Protein AF-A0A1A6FZ61-F1 (afdb_monomer)

pLDDT: mean 70.92, std 20.61, range [32.12, 94.12]

Radius of gyration: 31.18 Å; Cα contacts (8 Å, |Δi|>4): 51; chains: 1; bounding box: 46×44×95 Å

Foldseek 3Di:
DDDDDDDDDDDDDDPPPPPPPPPPPPDVPPPPDPDPDDDDPDPDLPDQFQWDQDPPPRDTDHDLQDVVCVVPVDDPPPCPCVLVSVQSNVVSCVVSVHDDDDDDPPDDSVVSND

Structure (mmCIF, N/CA/C/O backbone):
data_AF-A0A1A6FZ61-F1
#
_entry.id   AF-A0A1A6FZ61-F1
#
loop_
_atom_site.group_PDB
_atom_site.id
_atom_site.type_symbol
_atom_site.label_atom_id
_atom_site.label_alt_id
_atom_site.label_comp_id
_atom_site.label_asym_id
_atom_site.label_entity_id
_atom_site.label_seq_id
_atom_site.pdbx_PDB_ins_code
_atom_site.Cartn_x
_atom_site.Cartn_y
_atom_site.Cartn_z
_atom_site.occupancy
_atom_site.B_iso_or_equiv
_atom_site.auth_seq_id
_atom_site.auth_comp_id
_atom_site.auth_asym_id
_atom_site.auth_atom_id
_atom_site.pdbx_PDB_model_num
ATOM 1 N N . MET A 1 1 ? -26.106 8.334 -70.749 1.00 37.62 1 MET A N 1
ATOM 2 C CA . MET A 1 1 ? -25.851 8.060 -72.179 1.00 37.62 1 MET A CA 1
ATOM 3 C C . MET A 1 1 ? -24.826 6.938 -72.235 1.00 37.62 1 MET A C 1
ATOM 5 O O . MET A 1 1 ? -23.802 7.048 -71.577 1.00 37.62 1 MET A O 1
ATOM 9 N N . ALA A 1 2 ? -25.197 5.818 -72.852 1.00 34.09 2 ALA A N 1
ATOM 10 C CA . ALA A 1 2 ? -24.493 4.539 -72.822 1.00 34.09 2 ALA A CA 1
ATOM 11 C C . ALA A 1 2 ? -23.338 4.465 -73.834 1.00 34.09 2 ALA A C 1
ATOM 13 O O . ALA A 1 2 ? -23.433 5.081 -74.891 1.00 34.09 2 ALA A O 1
ATOM 14 N N . ALA A 1 3 ? -22.336 3.626 -73.553 1.00 36.09 3 ALA A N 1
ATOM 15 C CA . ALA A 1 3 ? -21.669 2.780 -74.547 1.00 36.09 3 ALA A CA 1
ATOM 16 C C . ALA A 1 3 ? -20.926 1.631 -73.840 1.00 36.09 3 ALA A C 1
ATOM 18 O O . ALA A 1 3 ? -20.256 1.835 -72.832 1.00 36.09 3 ALA A O 1
ATOM 19 N N . ALA A 1 4 ? -21.109 0.427 -74.373 1.00 37.81 4 ALA A N 1
ATOM 20 C CA . ALA A 1 4 ? -20.542 -0.841 -73.933 1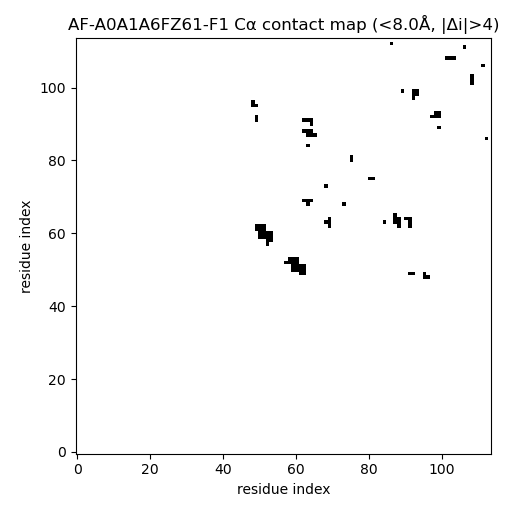.00 37.81 4 ALA A CA 1
ATOM 21 C C . ALA A 1 4 ? -19.398 -1.290 -74.869 1.00 37.81 4 ALA A C 1
ATOM 23 O O . ALA A 1 4 ? -19.142 -0.619 -75.865 1.00 37.81 4 ALA A O 1
ATOM 24 N N . ALA A 1 5 ? -18.859 -2.487 -74.576 1.00 38.41 5 ALA A N 1
ATOM 25 C CA . ALA A 1 5 ? -17.997 -3.380 -75.379 1.00 38.41 5 ALA A CA 1
ATOM 26 C C . ALA A 1 5 ? -16.474 -3.251 -75.172 1.00 38.41 5 ALA A C 1
ATOM 28 O O . ALA A 1 5 ? -15.975 -2.145 -75.047 1.00 38.41 5 ALA A O 1
ATOM 29 N N . THR A 1 6 ? -15.642 -4.305 -75.149 1.00 35.97 6 THR A N 1
ATOM 30 C CA . THR A 1 6 ? -15.740 -5.791 -75.176 1.00 35.97 6 THR A CA 1
ATOM 31 C C . THR A 1 6 ? -14.324 -6.354 -74.899 1.00 35.97 6 THR A C 1
ATOM 33 O O . THR A 1 6 ? -13.368 -5.615 -75.093 1.00 35.97 6 THR A O 1
ATOM 36 N N . CYS A 1 7 ? -14.223 -7.662 -74.575 1.00 32.69 7 CYS A N 1
ATOM 37 C CA . CYS A 1 7 ? -13.133 -8.643 -74.855 1.00 32.69 7 CYS A CA 1
ATOM 38 C C . CYS A 1 7 ? -11.663 -8.305 -74.488 1.00 32.69 7 CYS A C 1
ATOM 40 O O . CYS A 1 7 ? -11.196 -7.199 -74.675 1.00 32.69 7 CYS A O 1
ATOM 42 N N . GLY A 1 8 ? -10.786 -9.207 -74.046 1.00 32.12 8 GLY A N 1
ATOM 43 C CA . GLY A 1 8 ? -10.759 -10.665 -73.973 1.00 32.12 8 GLY A CA 1
ATOM 44 C C . GLY A 1 8 ? -9.279 -11.109 -73.964 1.00 32.12 8 GLY A C 1
ATOM 45 O O . GLY A 1 8 ? -8.476 -10.523 -74.675 1.00 32.12 8 GLY A O 1
ATOM 46 N N . ALA A 1 9 ? -8.957 -12.101 -73.124 1.00 38.62 9 ALA A N 1
ATOM 47 C CA . ALA A 1 9 ? -7.801 -13.018 -73.108 1.00 38.62 9 ALA A CA 1
ATOM 48 C C . ALA A 1 9 ? -6.384 -12.552 -73.538 1.00 38.62 9 ALA A C 1
ATOM 50 O O . ALA A 1 9 ? -6.116 -12.253 -74.695 1.00 38.62 9 ALA A O 1
ATOM 51 N N . GLY A 1 10 ? -5.419 -12.718 -72.624 1.00 35.72 10 GLY A N 1
ATOM 52 C CA . GLY A 1 10 ? -3.988 -12.721 -72.936 1.00 35.72 10 GLY A CA 1
ATOM 53 C C . GLY A 1 10 ? -3.143 -13.111 -71.728 1.00 35.72 10 GLY A C 1
ATOM 54 O O . GLY A 1 10 ? -2.732 -12.260 -70.949 1.00 35.72 10 GLY A O 1
ATOM 55 N N . VAL A 1 11 ? -2.916 -14.414 -71.560 1.00 41.84 11 VAL A N 1
ATOM 56 C CA . VAL A 1 11 ? -1.955 -14.993 -70.613 1.00 41.84 11 VAL A CA 1
ATOM 57 C C . VAL A 1 11 ? -0.573 -14.395 -70.867 1.00 41.84 11 VAL A C 1
ATOM 59 O O . VAL A 1 11 ? -0.001 -14.613 -71.929 1.00 41.84 11 VAL A O 1
ATOM 62 N N . LEU A 1 12 ? -0.006 -13.722 -69.868 1.00 38.94 12 LEU A N 1
ATOM 63 C CA . LEU A 1 12 ? 1.439 -13.587 -69.728 1.00 38.94 12 LEU A CA 1
ATOM 64 C C . LEU A 1 12 ? 1.815 -13.955 -68.297 1.00 38.94 12 LEU A C 1
ATOM 66 O O . LEU A 1 12 ? 1.691 -13.188 -67.347 1.00 38.94 12 LEU A O 1
ATOM 70 N N . SER A 1 13 ? 2.242 -15.209 -68.192 1.00 46.97 13 SER A N 1
ATOM 71 C CA . SER A 1 13 ? 3.062 -15.744 -67.120 1.00 46.97 13 SER A CA 1
ATOM 72 C C . SER A 1 13 ? 4.227 -14.794 -66.835 1.00 46.97 13 SER A C 1
ATOM 74 O O . SER A 1 13 ? 5.169 -14.708 -67.619 1.00 46.97 13 SER A O 1
ATOM 76 N N . SER A 1 14 ? 4.202 -14.157 -65.671 1.00 40.84 14 SER A N 1
ATOM 77 C CA . SER A 1 14 ? 5.425 -13.836 -64.947 1.00 40.84 14 SER A CA 1
ATOM 78 C C . SER A 1 14 ? 5.251 -14.380 -63.540 1.00 40.84 14 SER A C 1
ATOM 80 O O . SER A 1 14 ? 4.736 -13.723 -62.636 1.00 40.84 14 SER A O 1
ATOM 82 N N . GLY A 1 15 ? 5.570 -15.667 -63.403 1.00 36.62 15 GLY A N 1
ATOM 83 C CA . GLY A 1 15 ? 5.709 -16.313 -62.113 1.00 36.62 15 GLY A CA 1
ATOM 84 C C . GLY A 1 15 ? 6.875 -15.675 -61.373 1.00 36.62 15 GLY A C 1
ATOM 85 O O . GLY A 1 15 ? 8.013 -16.118 -61.503 1.00 36.62 15 GLY A O 1
ATOM 86 N N . SER A 1 16 ? 6.586 -14.648 -60.577 1.00 37.25 16 SER A N 1
ATOM 87 C CA . SER A 1 16 ? 7.433 -14.289 -59.448 1.00 37.25 16 SER A CA 1
ATOM 88 C C . SER A 1 16 ? 7.364 -15.448 -58.469 1.00 37.25 16 SER A C 1
ATOM 90 O O . SER A 1 16 ? 6.458 -15.544 -57.641 1.00 37.25 16 SER A O 1
ATOM 92 N N . VAL A 1 17 ? 8.313 -16.368 -58.613 1.00 41.72 17 VAL A N 1
ATOM 93 C CA . VAL A 1 17 ? 8.669 -17.325 -57.577 1.00 41.72 17 VAL A CA 1
ATOM 94 C C . VAL A 1 17 ? 9.093 -16.517 -56.354 1.00 41.72 17 VAL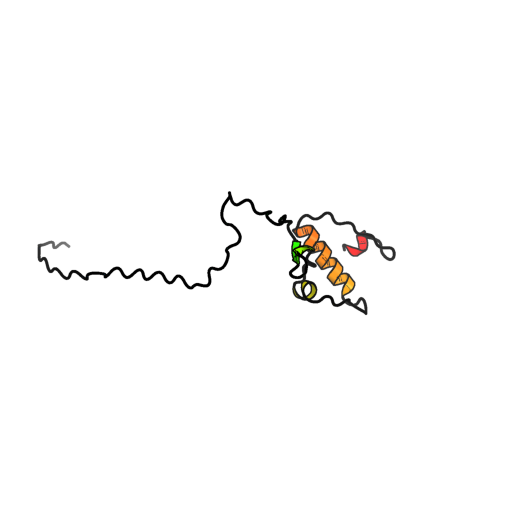 A C 1
ATOM 96 O O . VAL A 1 17 ? 10.239 -16.100 -56.217 1.00 41.72 17 VAL A O 1
ATOM 99 N N . ALA A 1 18 ? 8.126 -16.236 -55.481 1.00 37.41 18 ALA A N 1
ATOM 100 C CA . ALA A 1 18 ? 8.388 -15.832 -54.116 1.00 37.41 18 ALA A CA 1
ATOM 101 C C . ALA A 1 18 ? 9.117 -17.010 -53.469 1.00 37.41 18 ALA A C 1
ATOM 103 O O . ALA A 1 18 ? 8.508 -17.990 -53.037 1.00 37.41 18 ALA A O 1
ATOM 104 N N . SER A 1 19 ? 10.446 -16.956 -53.508 1.00 38.41 19 SER A N 1
ATOM 105 C CA . SER A 1 19 ? 11.295 -17.895 -52.808 1.00 38.41 19 SER A CA 1
ATOM 106 C C . SER A 1 19 ? 10.992 -17.754 -51.323 1.00 38.41 19 SER A C 1
ATOM 108 O O . SER A 1 19 ? 11.249 -16.734 -50.685 1.00 38.41 19 SER A O 1
ATOM 110 N N . ALA A 1 20 ? 10.378 -18.805 -50.788 1.00 48.84 20 ALA A N 1
ATOM 111 C CA . ALA A 1 20 ? 10.245 -19.026 -49.368 1.00 48.84 20 ALA A CA 1
ATOM 112 C C . ALA A 1 20 ? 11.648 -19.035 -48.749 1.00 48.84 20 ALA A C 1
ATOM 114 O O . ALA A 1 20 ? 12.375 -20.023 -48.806 1.00 48.84 20 ALA A O 1
ATOM 115 N N . ALA A 1 21 ? 12.018 -17.912 -48.153 1.00 40.72 21 ALA A N 1
ATOM 116 C CA . ALA A 1 21 ? 13.081 -17.827 -47.175 1.00 40.72 21 ALA A CA 1
ATOM 117 C C . ALA A 1 21 ? 12.474 -17.217 -45.912 1.00 40.72 21 ALA A C 1
ATOM 119 O O . ALA A 1 21 ? 12.773 -16.088 -45.531 1.00 40.72 21 ALA A O 1
ATOM 120 N N . SER A 1 22 ? 11.596 -17.976 -45.247 1.00 51.06 22 SER A N 1
ATOM 121 C CA . SER A 1 22 ? 11.291 -17.745 -43.837 1.00 51.06 22 SER A CA 1
ATOM 122 C C . SER A 1 22 ? 12.529 -18.137 -43.029 1.00 51.06 22 SER A C 1
ATOM 124 O O . SER A 1 22 ? 12.589 -19.201 -42.409 1.00 51.06 22 SER A O 1
ATOM 126 N N . GLN A 1 23 ? 13.569 -17.307 -43.098 1.00 49.75 23 GLN A N 1
ATOM 127 C CA . GLN A 1 23 ? 14.696 -17.416 -42.192 1.00 49.75 23 GLN A CA 1
ATOM 128 C C . GLN A 1 23 ? 14.192 -17.015 -40.813 1.00 49.75 23 GLN A C 1
ATOM 130 O O . GLN A 1 23 ? 14.022 -15.845 -40.484 1.00 49.75 23 GLN A O 1
ATOM 135 N N . SER A 1 24 ? 13.892 -18.061 -40.049 1.00 56.00 24 SER A N 1
ATOM 136 C CA . SER A 1 24 ? 13.808 -18.099 -38.601 1.00 56.00 24 SER A CA 1
ATOM 137 C C . SER A 1 24 ? 14.925 -17.255 -37.988 1.00 56.00 24 SER A C 1
ATOM 139 O O . SER A 1 24 ? 16.026 -17.740 -37.731 1.00 56.00 24 SER A O 1
ATOM 141 N N . GLY A 1 25 ? 14.633 -15.983 -37.728 1.00 54.25 25 GLY A N 1
ATOM 142 C CA . GLY A 1 25 ? 15.418 -15.123 -36.854 1.00 54.25 25 GLY A CA 1
ATOM 143 C C . GLY A 1 25 ? 15.222 -15.534 -35.398 1.00 54.25 25 GLY A C 1
ATOM 144 O O . GLY A 1 25 ? 14.787 -14.734 -34.576 1.00 54.25 25 GLY A O 1
ATOM 145 N N . THR A 1 26 ? 15.503 -16.795 -35.070 1.00 54.19 26 THR A N 1
ATOM 146 C CA . THR A 1 26 ? 15.703 -17.240 -33.692 1.00 54.19 26 THR A CA 1
ATOM 147 C C . THR A 1 26 ? 17.034 -16.674 -33.236 1.00 54.19 26 THR A C 1
ATOM 149 O O . THR A 1 26 ? 18.082 -17.300 -33.380 1.00 54.19 26 THR A O 1
ATOM 152 N N . THR A 1 27 ? 17.007 -15.452 -32.716 1.00 63.97 27 THR A N 1
ATOM 153 C CA . THR A 1 27 ? 18.113 -14.976 -31.896 1.00 63.97 27 THR A CA 1
ATOM 154 C C . THR A 1 27 ? 18.171 -15.872 -30.654 1.00 63.97 27 THR A C 1
ATOM 156 O O . THR A 1 27 ? 17.145 -16.249 -30.086 1.00 63.97 27 THR A O 1
ATOM 159 N N . SER A 1 28 ? 19.373 -16.269 -30.238 1.00 69.12 28 SER A N 1
ATOM 160 C CA . SER A 1 28 ? 19.599 -17.125 -29.060 1.00 69.12 28 SER A CA 1
ATOM 161 C C . SER A 1 28 ? 19.138 -16.483 -27.744 1.00 69.12 28 SER A C 1
ATOM 163 O O . SER A 1 28 ? 19.064 -17.144 -26.709 1.00 69.12 28 SER A O 1
ATOM 165 N N . PHE A 1 29 ? 18.767 -15.204 -27.784 1.00 65.62 29 PHE A N 1
ATOM 166 C CA . PHE A 1 29 ? 18.117 -14.494 -26.697 1.00 65.62 29 PHE A CA 1
ATOM 167 C C . PHE A 1 29 ? 16.625 -14.832 -26.653 1.00 65.62 29 PHE A C 1
ATOM 169 O O . PHE A 1 29 ? 15.761 -14.002 -26.943 1.00 65.62 29 PHE A O 1
ATOM 176 N N . GLN A 1 30 ? 16.300 -16.054 -26.231 1.00 67.06 30 GLN A N 1
ATOM 177 C CA . GLN A 1 30 ? 14.937 -16.353 -25.815 1.00 67.06 30 GLN A CA 1
ATOM 178 C C . GLN A 1 30 ? 14.656 -15.622 -24.499 1.00 67.06 30 GLN A C 1
ATOM 180 O O . GLN A 1 30 ? 15.067 -16.047 -23.417 1.00 67.06 30 GLN A O 1
ATOM 185 N N . ARG A 1 31 ? 13.944 -14.491 -24.581 1.00 68.62 31 ARG A N 1
ATOM 186 C CA . ARG A 1 31 ? 13.330 -13.871 -23.405 1.00 68.62 31 ARG A CA 1
ATOM 187 C C . ARG A 1 31 ? 12.386 -14.908 -22.809 1.00 68.62 31 ARG A C 1
ATOM 189 O O . ARG A 1 31 ? 11.376 -15.239 -23.421 1.00 68.62 31 ARG A O 1
ATOM 196 N N . LYS A 1 32 ? 12.692 -15.392 -21.606 1.00 58.69 32 LYS A N 1
ATOM 197 C CA . LYS A 1 32 ? 11.783 -16.241 -20.834 1.00 58.69 32 LYS A CA 1
ATOM 198 C C . LYS A 1 32 ? 10.520 -15.434 -20.525 1.00 58.69 32 LYS A C 1
ATOM 200 O O . LYS A 1 32 ? 10.487 -14.653 -19.576 1.00 58.69 32 LYS A O 1
ATOM 205 N N . SER A 1 33 ? 9.502 -15.565 -21.372 1.00 56.03 33 SER A N 1
ATOM 206 C CA . SER A 1 33 ? 8.170 -15.028 -21.125 1.00 56.03 33 SER A CA 1
ATOM 207 C C . SER A 1 33 ? 7.645 -15.686 -19.854 1.00 56.03 33 SER A C 1
ATOM 209 O O . SER A 1 33 ? 7.575 -16.914 -19.774 1.00 56.03 33 SER A O 1
ATOM 211 N N . LYS A 1 34 ? 7.312 -14.886 -18.834 1.00 54.03 34 LYS A N 1
ATOM 212 C CA . LYS A 1 34 ? 6.569 -15.384 -17.672 1.00 54.03 34 LYS A CA 1
ATOM 213 C C . LYS A 1 34 ? 5.273 -16.010 -18.194 1.00 54.03 34 LYS A C 1
ATOM 215 O O . LYS A 1 34 ? 4.429 -15.303 -18.722 1.00 54.03 34 LYS A O 1
ATOM 220 N N . ALA A 1 35 ? 5.220 -17.337 -18.095 1.00 47.62 35 ALA A N 1
ATOM 221 C CA . ALA A 1 35 ? 4.116 -18.254 -18.355 1.00 47.62 35 ALA A CA 1
ATOM 222 C C . ALA A 1 35 ? 2.799 -17.618 -18.843 1.00 47.62 35 ALA A C 1
ATOM 224 O O . ALA A 1 35 ? 1.917 -17.298 -18.049 1.00 47.62 35 ALA A O 1
ATOM 225 N N . SER A 1 36 ? 2.633 -17.546 -20.163 1.00 50.84 36 SER A N 1
ATOM 226 C CA . SER A 1 36 ? 1.334 -17.782 -20.789 1.00 50.84 36 SER A CA 1
ATOM 227 C C . SER A 1 36 ? 1.159 -19.299 -20.893 1.00 50.84 36 SER A C 1
ATOM 229 O O . SER A 1 36 ? 1.903 -19.946 -21.628 1.00 50.84 36 SER A O 1
ATOM 231 N N . GLY A 1 37 ? 0.232 -19.872 -20.132 1.00 43.00 37 GLY A N 1
ATOM 232 C CA . GLY A 1 37 ? -0.068 -21.303 -20.191 1.00 43.00 37 GLY A CA 1
ATOM 233 C C . GLY A 1 37 ? -0.271 -21.899 -18.809 1.00 43.00 37 GLY A C 1
ATOM 234 O O . GLY A 1 37 ? 0.619 -21.865 -17.955 1.00 43.00 37 GLY A O 1
ATOM 235 N N . ALA A 1 38 ? -1.478 -22.409 -18.580 1.00 49.16 38 ALA A N 1
ATOM 236 C CA . ALA A 1 38 ? -1.702 -23.484 -17.629 1.00 49.16 38 ALA A CA 1
ATOM 237 C C . ALA A 1 38 ? -0.729 -24.641 -17.940 1.00 49.16 38 ALA A C 1
ATOM 239 O O . ALA A 1 38 ? -0.326 -24.805 -19.086 1.00 49.16 38 ALA A O 1
ATOM 240 N N . ASP A 1 39 ? -0.349 -25.398 -16.916 1.00 54.28 39 ASP A N 1
ATOM 241 C CA . ASP A 1 39 ? 0.473 -26.616 -17.008 1.00 54.28 39 ASP A CA 1
ATOM 242 C C . ASP A 1 39 ? 1.991 -26.412 -17.145 1.00 54.28 39 ASP A C 1
ATOM 244 O O . ASP A 1 39 ? 2.614 -26.563 -18.191 1.00 54.28 39 ASP A O 1
ATOM 248 N N . GLY A 1 40 ? 2.623 -26.115 -16.006 1.00 41.84 40 GLY A N 1
ATOM 249 C CA . GLY A 1 40 ? 4.076 -26.149 -15.844 1.00 41.84 40 GLY A CA 1
ATOM 250 C C . GLY A 1 40 ? 4.447 -26.006 -14.372 1.00 41.84 40 GLY A C 1
ATOM 251 O O . GLY A 1 40 ? 4.620 -24.889 -13.886 1.00 41.84 40 GLY A O 1
ATOM 252 N N . GLY A 1 41 ? 4.497 -27.137 -13.662 1.00 45.72 41 GLY A N 1
ATOM 253 C CA . GLY A 1 41 ? 4.617 -27.279 -12.204 1.00 45.72 41 GLY A CA 1
ATOM 254 C C . GLY A 1 41 ? 5.952 -26.844 -11.591 1.00 45.72 41 GLY A C 1
ATOM 255 O O . GLY A 1 41 ? 6.631 -27.640 -10.953 1.00 45.72 41 GLY A O 1
ATOM 256 N N . GLY A 1 42 ? 6.324 -25.576 -11.760 1.00 55.03 42 GLY A N 1
ATOM 257 C CA . GLY A 1 42 ? 7.203 -24.879 -10.819 1.00 55.03 42 GLY A CA 1
ATOM 258 C C . GLY A 1 42 ? 6.358 -24.067 -9.831 1.00 55.03 42 GLY A C 1
ATOM 259 O O . GLY A 1 42 ? 5.257 -23.648 -10.200 1.00 55.03 42 GLY A O 1
ATOM 260 N N . PRO A 1 43 ? 6.827 -23.804 -8.596 1.00 56.81 43 PRO A N 1
ATOM 261 C CA . PRO A 1 43 ? 6.102 -22.940 -7.675 1.00 56.81 43 PRO A CA 1
ATOM 262 C C . PRO A 1 43 ? 6.000 -21.545 -8.301 1.00 56.81 43 PRO A C 1
ATOM 264 O O . PRO A 1 43 ? 6.980 -20.800 -8.376 1.00 56.81 43 PRO A O 1
ATOM 267 N N . ARG A 1 44 ? 4.813 -21.194 -8.811 1.00 63.41 44 ARG A N 1
ATOM 268 C CA . ARG A 1 44 ? 4.501 -19.813 -9.176 1.00 63.41 44 ARG A CA 1
ATOM 269 C C . ARG A 1 44 ? 4.653 -19.006 -7.893 1.00 63.41 44 ARG A C 1
ATOM 271 O O . ARG A 1 44 ? 3.991 -19.313 -6.905 1.00 63.41 44 ARG A O 1
ATOM 278 N N . LEU A 1 45 ? 5.542 -18.011 -7.900 1.00 64.25 45 LEU A N 1
ATOM 279 C CA . LEU A 1 45 ? 5.589 -17.032 -6.817 1.00 64.25 45 LEU A CA 1
ATOM 280 C C . LEU A 1 45 ? 4.159 -16.527 -6.610 1.00 64.25 45 LEU A C 1
ATOM 282 O O . LEU A 1 45 ? 3.498 -16.161 -7.586 1.00 64.25 45 LEU A O 1
ATOM 286 N N . LEU A 1 46 ? 3.674 -16.589 -5.369 1.00 70.56 46 LEU A N 1
ATOM 287 C CA . LEU A 1 46 ? 2.339 -16.123 -5.015 1.00 70.56 46 LEU A CA 1
ATOM 288 C C . LEU A 1 46 ? 2.225 -14.665 -5.474 1.00 70.56 46 LEU A C 1
ATOM 290 O O . LEU A 1 46 ? 2.951 -13.797 -4.999 1.00 70.56 46 LEU A O 1
ATOM 294 N N . SER A 1 47 ? 1.384 -14.419 -6.475 1.00 77.75 47 SER A N 1
ATOM 295 C CA . SER A 1 47 ? 1.238 -13.097 -7.078 1.00 77.75 47 SER A CA 1
ATOM 296 C C . SER A 1 47 ? 0.189 -12.326 -6.294 1.00 77.75 47 SER A C 1
ATOM 298 O O . SER A 1 47 ? -0.997 -12.404 -6.606 1.00 77.75 47 SER A O 1
ATOM 300 N N . ILE A 1 48 ? 0.627 -11.610 -5.263 1.00 86.75 48 ILE A N 1
ATOM 301 C CA . ILE A 1 48 ? -0.222 -10.709 -4.481 1.0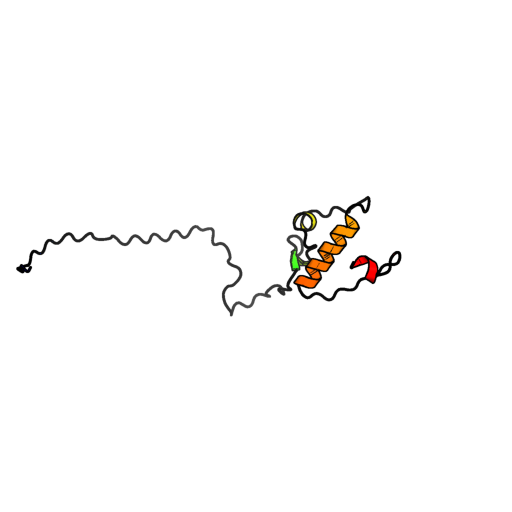0 86.75 48 ILE A CA 1
ATOM 302 C C . ILE A 1 48 ? -0.179 -9.327 -5.151 1.00 86.75 48 ILE A C 1
ATOM 304 O O . ILE A 1 48 ? 0.905 -8.831 -5.471 1.00 86.75 48 ILE A O 1
ATOM 308 N N . ALA A 1 49 ? -1.342 -8.715 -5.393 1.00 87.50 49 ALA A N 1
ATOM 309 C CA . ALA A 1 49 ? -1.432 -7.352 -5.929 1.00 87.50 49 ALA A CA 1
ATOM 310 C C . ALA A 1 49 ? -0.652 -6.364 -5.041 1.00 87.50 49 ALA A C 1
ATOM 312 O O . ALA A 1 49 ? -0.529 -6.596 -3.844 1.00 87.50 49 ALA A O 1
ATOM 313 N N . GLY A 1 50 ? -0.067 -5.313 -5.617 1.00 86.75 50 GLY A N 1
ATOM 314 C CA . GLY A 1 50 ? 0.737 -4.338 -4.860 1.00 86.75 50 GLY A CA 1
ATOM 315 C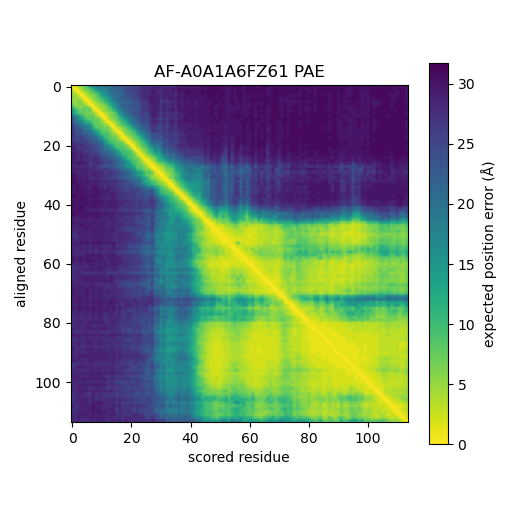 C . GLY A 1 50 ? 2.102 -4.828 -4.372 1.00 86.75 50 GLY A C 1
ATOM 316 O O . GLY A 1 50 ? 2.856 -4.057 -3.776 1.00 86.75 50 GLY A O 1
ATOM 317 N N . THR A 1 51 ? 2.461 -6.090 -4.642 1.00 89.38 51 THR A N 1
ATOM 318 C CA . THR A 1 51 ? 3.746 -6.661 -4.225 1.00 89.38 51 THR A CA 1
ATOM 319 C C . THR A 1 51 ? 4.669 -6.967 -5.395 1.00 89.38 51 THR A C 1
ATOM 321 O O . THR A 1 51 ? 4.240 -7.259 -6.516 1.00 89.38 51 THR A O 1
ATOM 324 N N . ARG A 1 52 ? 5.976 -6.904 -5.139 1.00 87.50 52 ARG A N 1
ATOM 325 C CA . ARG A 1 52 ? 7.021 -7.221 -6.115 1.00 87.50 52 ARG A CA 1
ATOM 326 C C . ARG A 1 52 ? 8.041 -8.175 -5.498 1.00 87.50 52 ARG A C 1
ATOM 328 O O . ARG A 1 52 ? 8.416 -7.988 -4.344 1.00 87.50 52 ARG A O 1
ATOM 335 N N . PRO A 1 53 ? 8.528 -9.183 -6.238 1.00 87.75 53 PRO A N 1
ATOM 336 C CA . PRO A 1 53 ? 9.593 -10.040 -5.742 1.00 87.75 53 PRO A CA 1
ATOM 337 C C . PRO A 1 53 ? 10.901 -9.247 -5.646 1.00 87.75 53 PRO A C 1
ATOM 339 O O . PRO A 1 53 ? 11.363 -8.659 -6.624 1.00 87.75 53 PRO A O 1
ATOM 342 N N . SER A 1 54 ? 11.503 -9.256 -4.464 1.00 83.81 54 SER A N 1
ATOM 343 C CA . SER A 1 54 ? 12.826 -8.713 -4.191 1.00 83.81 54 SER A CA 1
ATOM 344 C C . SER A 1 54 ? 13.877 -9.400 -5.054 1.00 83.81 54 SER A C 1
ATOM 346 O O . SER A 1 54 ? 13.961 -10.629 -5.105 1.00 83.81 54 SER A O 1
ATOM 348 N N . VAL A 1 55 ? 14.740 -8.598 -5.674 1.00 84.69 55 VAL A N 1
ATOM 349 C CA . VAL A 1 55 ? 15.859 -9.089 -6.493 1.00 84.69 55 VAL A CA 1
ATOM 350 C C . VAL A 1 55 ? 16.919 -9.792 -5.635 1.00 84.69 55 VAL A C 1
ATOM 352 O O . VAL A 1 55 ? 17.654 -10.635 -6.138 1.00 84.69 55 VAL A O 1
ATOM 355 N N . ARG A 1 56 ? 16.999 -9.469 -4.335 1.00 85.12 56 ARG A N 1
ATOM 356 C CA . ARG A 1 56 ? 18.064 -9.963 -3.447 1.00 85.12 56 ARG A CA 1
ATOM 357 C C . ARG A 1 56 ? 17.757 -11.324 -2.832 1.00 85.12 56 ARG A C 1
ATOM 359 O O . ARG A 1 56 ? 18.645 -12.158 -2.727 1.00 85.12 56 ARG A O 1
ATOM 366 N N . ASN A 1 57 ? 16.521 -11.530 -2.387 1.00 87.12 57 ASN A N 1
ATOM 367 C CA . ASN A 1 57 ? 16.140 -12.693 -1.579 1.00 87.12 57 ASN A CA 1
ATOM 368 C C . ASN A 1 57 ? 14.834 -13.361 -2.039 1.00 87.12 57 ASN A C 1
ATOM 370 O O . ASN A 1 57 ? 14.371 -14.292 -1.386 1.00 87.12 57 ASN A O 1
ATOM 374 N N . GLY A 1 58 ? 14.221 -12.891 -3.132 1.00 83.94 58 GLY A N 1
ATOM 375 C CA . GLY A 1 58 ? 12.983 -13.460 -3.669 1.00 83.94 58 GLY A CA 1
ATOM 376 C C . 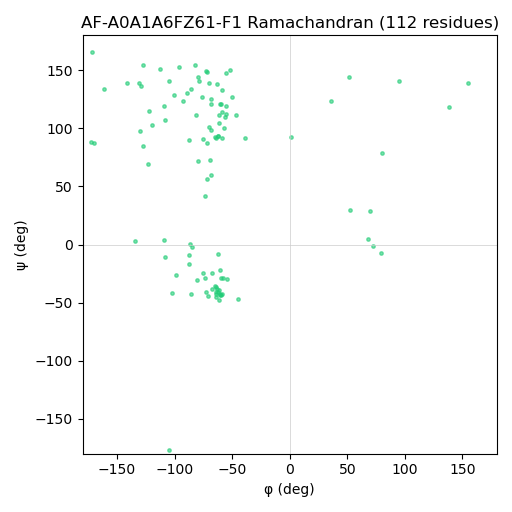GLY A 1 58 ? 11.747 -13.266 -2.785 1.00 83.94 58 GLY A C 1
ATOM 377 O O . GLY A 1 58 ? 10.684 -13.781 -3.124 1.00 83.94 58 GLY A O 1
ATOM 378 N N . GLN A 1 59 ? 11.860 -12.530 -1.674 1.00 89.81 59 GLN A N 1
ATOM 379 C CA . GLN A 1 59 ? 10.730 -12.203 -0.806 1.00 89.81 59 GLN A CA 1
ATOM 380 C C . GLN A 1 59 ? 9.831 -11.165 -1.473 1.00 89.81 59 GLN A C 1
ATOM 382 O O . GLN A 1 59 ? 10.304 -10.327 -2.237 1.00 89.81 59 GLN A O 1
ATOM 387 N N . LEU A 1 60 ? 8.535 -11.203 -1.181 1.00 88.94 60 LEU A N 1
ATOM 388 C CA . LEU A 1 60 ? 7.608 -10.190 -1.673 1.00 88.94 60 LEU A CA 1
ATOM 389 C C . LEU A 1 60 ? 7.770 -8.904 -0.860 1.00 88.94 60 LEU A C 1
ATOM 391 O O . LEU A 1 60 ? 7.697 -8.924 0.365 1.00 88.94 60 LEU A O 1
ATOM 395 N N . LEU A 1 61 ? 7.989 -7.799 -1.561 1.00 89.31 61 LEU A N 1
ATOM 396 C CA . LEU A 1 61 ? 8.041 -6.450 -1.013 1.00 89.31 61 LEU A CA 1
ATOM 397 C C . LEU A 1 61 ? 6.756 -5.718 -1.385 1.00 89.31 61 LEU A C 1
ATOM 399 O O . LEU A 1 61 ? 6.276 -5.866 -2.509 1.00 89.31 61 LEU A O 1
ATOM 403 N N . VAL A 1 62 ? 6.224 -4.927 -0.459 1.00 89.69 62 VAL A N 1
ATOM 404 C CA . VAL A 1 62 ? 5.074 -4.045 -0.695 1.00 89.69 62 VAL A CA 1
ATOM 405 C C . VAL A 1 62 ? 5.586 -2.723 -1.265 1.00 89.69 62 VAL A C 1
ATOM 407 O O . VAL A 1 62 ? 6.578 -2.192 -0.766 1.00 89.69 62 VAL A O 1
ATOM 410 N N . SER A 1 63 ? 4.946 -2.217 -2.320 1.00 88.38 63 SER A N 1
ATOM 411 C CA . SER A 1 63 ? 5.283 -0.907 -2.887 1.00 88.38 63 SER A CA 1
ATOM 412 C C . SER A 1 63 ? 4.824 0.227 -1.970 1.00 88.38 63 SER A C 1
ATOM 414 O O . SER A 1 63 ? 3.806 0.127 -1.289 1.00 88.38 63 SER A O 1
ATOM 416 N N . THR A 1 64 ? 5.562 1.331 -1.979 1.00 88.44 64 THR A N 1
ATOM 417 C CA . THR A 1 64 ? 5.178 2.582 -1.310 1.00 88.44 64 THR A CA 1
ATOM 418 C C . THR A 1 64 ? 4.261 3.467 -2.156 1.00 88.44 64 THR A C 1
ATOM 420 O O . THR A 1 64 ? 3.855 4.535 -1.706 1.00 88.44 64 THR A O 1
ATOM 423 N N . GLY A 1 65 ? 3.953 3.051 -3.390 1.00 87.00 65 GLY A N 1
ATOM 424 C CA . GLY A 1 65 ? 3.247 3.864 -4.384 1.00 87.00 65 GLY A CA 1
ATOM 425 C C . GLY A 1 65 ? 4.152 4.879 -5.097 1.00 87.00 65 GLY A C 1
ATOM 426 O O . GLY A 1 65 ? 3.733 5.493 -6.078 1.00 87.00 65 GLY A O 1
ATOM 427 N N . LEU A 1 66 ? 5.412 5.032 -4.661 1.00 88.19 66 LEU A N 1
ATOM 428 C CA . LEU A 1 66 ? 6.389 5.938 -5.261 1.00 88.19 66 LEU A CA 1
ATOM 429 C C . LEU A 1 66 ? 7.620 5.161 -5.776 1.00 88.19 66 LEU A C 1
ATOM 431 O O . LEU A 1 66 ? 8.505 4.811 -4.995 1.00 88.19 66 LEU A O 1
ATOM 435 N N . PRO A 1 67 ? 7.750 4.932 -7.100 1.00 86.38 67 PRO A N 1
ATOM 436 C CA . PRO A 1 67 ? 8.795 4.066 -7.659 1.00 86.38 67 PRO A CA 1
ATOM 437 C C . PRO A 1 67 ? 10.237 4.470 -7.329 1.00 86.38 67 PRO A C 1
ATOM 439 O O . PRO A 1 67 ? 11.114 3.610 -7.289 1.00 86.38 67 PRO A O 1
ATOM 442 N N . ALA A 1 68 ? 10.488 5.766 -7.125 1.00 84.88 68 ALA A N 1
ATOM 443 C CA . ALA A 1 68 ? 11.805 6.271 -6.745 1.00 84.88 68 ALA A CA 1
ATOM 444 C C . ALA A 1 68 ? 12.201 5.810 -5.333 1.00 84.88 68 ALA A C 1
ATOM 446 O O . ALA A 1 68 ? 13.350 5.437 -5.110 1.00 84.88 68 ALA A O 1
ATOM 447 N N . LEU A 1 69 ? 11.240 5.778 -4.407 1.00 83.31 69 LEU A N 1
ATOM 448 C CA . LEU A 1 69 ? 11.467 5.372 -3.023 1.00 83.31 69 LEU A CA 1
ATOM 449 C C . LEU A 1 69 ? 11.497 3.846 -2.876 1.00 83.31 69 LEU A C 1
ATOM 451 O O . LEU A 1 69 ? 12.288 3.317 -2.109 1.00 83.31 69 LEU A O 1
ATOM 455 N N . ASP A 1 70 ? 10.756 3.110 -3.705 1.00 84.38 70 ASP A N 1
ATOM 456 C CA . ASP A 1 70 ? 10.851 1.640 -3.751 1.00 84.38 70 ASP A CA 1
ATOM 457 C C . ASP A 1 70 ? 12.256 1.129 -4.135 1.00 84.38 70 ASP A C 1
ATOM 459 O O . ASP A 1 70 ? 12.602 -0.023 -3.865 1.00 84.38 70 ASP A O 1
ATOM 463 N N . GLN A 1 71 ? 13.058 1.963 -4.803 1.00 81.31 71 GLN A N 1
ATOM 464 C CA . GLN A 1 71 ? 14.434 1.645 -5.201 1.00 81.31 71 GLN A CA 1
ATOM 465 C C . GLN A 1 71 ? 15.481 2.220 -4.240 1.00 81.31 71 GLN A C 1
ATOM 467 O O . GLN A 1 71 ? 16.580 1.670 -4.140 1.00 81.31 71 GLN A O 1
ATOM 472 N N . LEU A 1 72 ? 15.148 3.308 -3.543 1.00 68.38 72 LEU A N 1
ATOM 473 C CA . LEU A 1 72 ? 16.027 4.023 -2.626 1.00 68.38 72 LEU A CA 1
ATOM 474 C C . LEU A 1 72 ? 15.563 3.785 -1.187 1.00 68.38 72 LEU A C 1
ATOM 476 O O . LEU A 1 72 ? 14.574 4.350 -0.740 1.00 68.38 72 LEU A O 1
ATOM 480 N N . LEU A 1 73 ? 16.317 2.975 -0.442 1.00 60.78 73 LEU A N 1
ATOM 481 C CA . LEU A 1 73 ? 16.115 2.741 0.995 1.00 60.78 73 LEU A CA 1
ATOM 482 C C . LEU A 1 73 ? 16.568 3.947 1.847 1.00 60.78 73 LEU A C 1
ATOM 484 O O . LEU A 1 73 ? 17.249 3.763 2.854 1.00 60.78 73 LEU A O 1
ATOM 488 N N . GLU A 1 74 ? 16.282 5.177 1.424 1.00 67.12 74 GLU A N 1
ATOM 489 C CA . GLU A 1 74 ? 16.643 6.370 2.192 1.00 67.12 74 GLU A CA 1
ATOM 490 C C . GLU A 1 74 ? 15.500 6.787 3.115 1.00 67.12 74 GLU A C 1
ATOM 49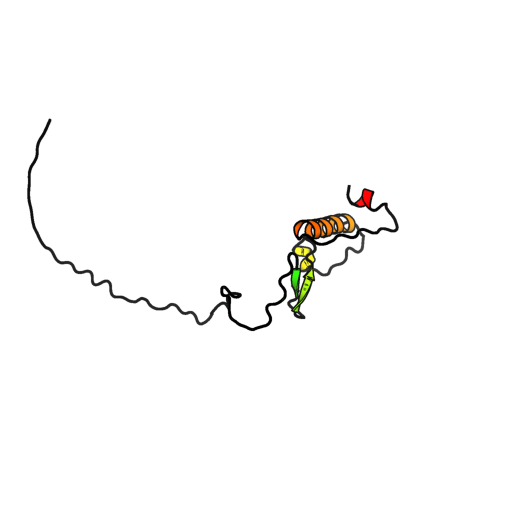2 O O . GLU A 1 74 ? 14.372 7.028 2.687 1.00 67.12 74 GLU A O 1
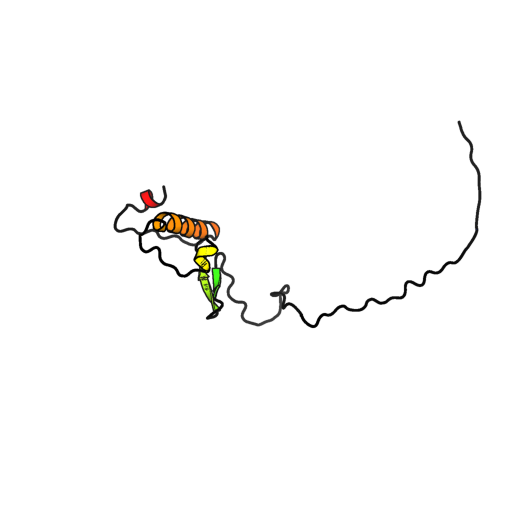ATOM 497 N N . GLU A 1 75 ? 15.812 6.873 4.405 1.00 71.31 75 GLU A N 1
ATOM 498 C CA . GLU A 1 75 ? 14.898 7.384 5.419 1.00 71.31 75 GLU A CA 1
ATOM 499 C C . GLU A 1 75 ? 14.860 8.918 5.401 1.00 71.31 75 GLU A C 1
ATOM 501 O O . GLU A 1 75 ? 15.887 9.595 5.289 1.00 71.31 75 GLU A O 1
ATOM 506 N N . ASP A 1 76 ? 13.666 9.484 5.582 1.00 83.38 76 ASP A N 1
ATOM 507 C CA . ASP A 1 76 ? 13.485 10.926 5.738 1.00 83.38 76 ASP A CA 1
ATOM 508 C C . ASP A 1 76 ? 13.923 11.380 7.137 1.00 83.38 76 ASP A C 1
ATOM 510 O O . ASP A 1 76 ? 13.139 11.430 8.087 1.00 83.38 76 ASP A O 1
ATOM 514 N N . LYS A 1 77 ? 15.200 11.750 7.255 1.00 83.19 77 LYS A N 1
ATOM 515 C CA . LYS A 1 77 ? 15.831 12.173 8.514 1.00 83.19 77 LYS A CA 1
ATOM 516 C C . LYS A 1 77 ? 15.102 13.316 9.231 1.00 83.19 77 LYS A C 1
ATOM 518 O O . LYS A 1 77 ? 15.191 13.416 10.454 1.00 83.19 77 LYS A O 1
ATOM 523 N N . TYR A 1 78 ? 14.427 14.197 8.493 1.00 84.38 78 TYR A N 1
ATOM 524 C CA . TYR A 1 78 ? 13.810 15.403 9.051 1.00 84.38 78 TYR A CA 1
ATOM 525 C C . TYR A 1 78 ? 12.280 15.344 9.081 1.00 84.38 78 TYR A C 1
ATOM 527 O O . TYR A 1 78 ? 11.654 16.320 9.492 1.00 84.38 78 TYR A O 1
ATOM 535 N N . ASN A 1 79 ? 11.677 14.213 8.696 1.00 82.06 79 ASN A N 1
ATOM 536 C CA . ASN A 1 79 ? 10.224 14.028 8.619 1.00 82.06 79 ASN A CA 1
ATOM 537 C C . ASN A 1 79 ? 9.498 15.120 7.805 1.00 82.06 79 ASN A C 1
ATOM 539 O O . ASN A 1 79 ? 8.341 15.436 8.085 1.00 82.06 79 ASN A O 1
ATOM 543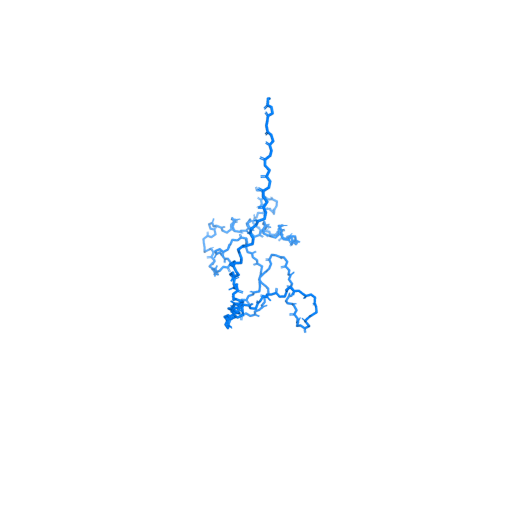 N N . ILE A 1 80 ? 10.168 15.710 6.812 1.00 86.69 80 ILE A N 1
ATOM 544 C CA . ILE A 1 80 ? 9.603 16.775 5.970 1.00 86.69 80 ILE A CA 1
ATOM 545 C C . ILE A 1 80 ? 8.561 16.192 5.010 1.00 86.69 80 ILE A C 1
ATOM 547 O O . ILE A 1 80 ? 7.500 16.779 4.801 1.00 86.69 80 ILE A O 1
ATOM 551 N N . TYR A 1 81 ? 8.852 15.023 4.444 1.00 87.94 81 TYR A N 1
ATOM 552 C CA . TYR A 1 81 ? 8.008 14.331 3.474 1.00 87.94 81 TYR A CA 1
ATOM 553 C C . TYR A 1 81 ? 7.350 13.082 4.049 1.00 87.94 81 TYR A C 1
ATOM 555 O O . TYR A 1 81 ? 6.429 12.556 3.430 1.00 87.94 81 TYR A O 1
ATOM 563 N N . SER A 1 82 ? 7.762 12.633 5.235 1.00 87.25 82 SER A N 1
ATOM 564 C CA . SER A 1 82 ? 7.181 11.483 5.935 1.00 87.25 82 SER A CA 1
ATOM 565 C C . SER A 1 82 ? 5.635 11.466 5.945 1.00 87.25 82 SER A C 1
ATOM 567 O O . SER A 1 82 ? 5.068 10.452 5.532 1.00 87.25 82 SER A O 1
ATOM 569 N N . PRO A 1 83 ? 4.910 12.569 6.253 1.00 87.56 83 PRO A N 1
ATOM 570 C CA . PRO A 1 83 ? 3.442 12.567 6.188 1.00 87.56 83 PRO A CA 1
ATOM 571 C C . PRO A 1 83 ? 2.889 12.344 4.772 1.00 87.56 83 PRO A C 1
ATOM 573 O O . PRO A 1 83 ? 1.877 11.671 4.589 1.00 87.56 83 PRO A O 1
ATOM 576 N N . LEU A 1 84 ? 3.556 12.893 3.755 1.00 88.88 84 LEU A N 1
ATOM 577 C CA . LEU A 1 84 ? 3.161 12.736 2.357 1.00 88.88 84 LEU A CA 1
ATOM 578 C C . LEU A 1 84 ? 3.429 11.306 1.865 1.00 88.88 84 LEU A C 1
ATOM 580 O O . LEU A 1 84 ? 2.570 10.698 1.228 1.00 88.88 84 LEU A O 1
ATOM 584 N N . LEU A 1 85 ? 4.594 10.751 2.199 1.00 89.44 85 LEU A N 1
ATOM 585 C CA . LEU A 1 85 ? 4.962 9.369 1.890 1.00 89.44 85 LEU A CA 1
ATOM 586 C C . LEU A 1 85 ? 4.013 8.372 2.555 1.00 89.44 85 LEU A C 1
ATOM 588 O O . LEU A 1 85 ? 3.602 7.398 1.928 1.00 89.44 85 LEU A O 1
ATOM 592 N N . PHE A 1 86 ? 3.598 8.656 3.789 1.00 89.81 86 PHE A N 1
ATOM 593 C CA . PHE A 1 86 ? 2.591 7.865 4.481 1.00 89.81 86 PHE A CA 1
ATOM 594 C C . PHE A 1 86 ? 1.253 7.851 3.726 1.00 89.81 86 PHE A C 1
ATOM 596 O O . PHE A 1 86 ? 0.669 6.785 3.537 1.00 89.81 86 PHE A O 1
ATOM 603 N N . LYS A 1 87 ? 0.795 9.002 3.211 1.00 91.06 87 LYS A N 1
ATOM 604 C CA . LYS A 1 87 ? -0.426 9.081 2.388 1.00 91.06 87 LYS A CA 1
ATOM 605 C C . LYS A 1 87 ? -0.311 8.266 1.094 1.00 91.06 87 LYS A C 1
ATOM 607 O O . LYS A 1 87 ? -1.266 7.576 0.741 1.00 91.06 87 LYS A O 1
ATOM 612 N N . TYR A 1 88 ? 0.842 8.287 0.421 1.00 91.81 88 TYR A N 1
ATOM 613 C CA . TYR A 1 88 ? 1.068 7.449 -0.766 1.00 91.81 88 TYR A CA 1
ATOM 614 C C . TYR A 1 88 ? 1.047 5.955 -0.440 1.00 91.81 88 TYR A C 1
ATOM 616 O O . TYR A 1 88 ? 0.391 5.194 -1.148 1.00 91.81 88 TYR A O 1
ATOM 624 N N . PHE A 1 89 ? 1.673 5.548 0.665 1.00 91.81 89 PHE A N 1
ATOM 625 C CA . PHE A 1 89 ? 1.652 4.157 1.114 1.00 91.81 89 PHE A CA 1
ATOM 626 C C . PHE A 1 89 ? 0.226 3.671 1.412 1.00 91.81 89 PHE A C 1
ATOM 628 O O . PHE A 1 89 ? -0.164 2.576 1.003 1.00 91.81 89 PHE A O 1
ATOM 635 N N . LEU A 1 90 ? -0.585 4.500 2.075 1.00 92.38 90 LEU A N 1
ATOM 636 C CA . LEU A 1 90 ? -1.994 4.183 2.307 1.00 92.38 90 LEU A CA 1
ATOM 637 C C . LEU A 1 90 ? -2.774 4.088 0.993 1.00 92.38 90 LEU A C 1
ATOM 639 O O . LEU A 1 90 ? -3.527 3.134 0.809 1.00 92.38 90 LEU A O 1
ATOM 643 N N . ALA A 1 91 ? -2.581 5.032 0.071 1.00 92.50 91 ALA A N 1
ATOM 644 C CA . ALA A 1 91 ? -3.245 5.012 -1.229 1.00 92.50 91 ALA A CA 1
ATOM 645 C C . ALA A 1 91 ? -2.903 3.744 -2.031 1.00 92.50 91 ALA A C 1
ATOM 647 O O . ALA A 1 91 ? -3.809 3.105 -2.566 1.00 92.50 91 ALA A O 1
ATOM 648 N N . GLU A 1 92 ? -1.633 3.331 -2.051 1.00 93.38 92 GLU A N 1
ATOM 649 C CA . GLU A 1 92 ? -1.192 2.080 -2.681 1.00 93.38 92 GLU A CA 1
ATOM 650 C C . GLU A 1 92 ? -1.898 0.868 -2.058 1.00 93.38 92 GLU A C 1
ATOM 652 O O . GLU A 1 92 ? -2.385 -0.015 -2.768 1.00 93.38 92 GLU A O 1
ATOM 657 N N . GLY A 1 93 ? -2.029 0.840 -0.729 1.00 92.81 93 GLY A N 1
ATOM 658 C CA . GLY A 1 93 ? -2.775 -0.210 -0.043 1.00 92.81 93 GLY A CA 1
ATOM 659 C C . GLY A 1 93 ? -4.270 -0.221 -0.384 1.00 92.81 93 GLY A C 1
ATOM 660 O O . GLY A 1 93 ? -4.812 -1.298 -0.629 1.00 92.81 93 GLY A O 1
ATOM 661 N N . VAL A 1 94 ? -4.930 0.944 -0.479 1.00 93.62 94 VAL A N 1
ATOM 662 C CA . VAL A 1 94 ? -6.346 1.040 -0.897 1.00 93.62 94 VAL A CA 1
ATOM 663 C C . VAL A 1 94 ? -6.529 0.502 -2.316 1.00 93.62 94 VAL A C 1
ATOM 665 O O . VAL A 1 94 ? -7.421 -0.313 -2.551 1.00 93.62 94 VAL A O 1
ATOM 668 N N . ILE A 1 95 ? -5.678 0.929 -3.253 1.00 94.12 95 ILE A N 1
ATOM 669 C CA . ILE A 1 95 ? -5.773 0.545 -4.670 1.00 94.12 95 ILE A CA 1
ATOM 670 C C . ILE A 1 95 ? -5.585 -0.967 -4.842 1.00 94.12 95 ILE A C 1
ATOM 672 O O . ILE A 1 95 ? -6.292 -1.592 -5.633 1.00 94.12 95 ILE A O 1
ATOM 676 N N . ASN A 1 96 ? -4.676 -1.571 -4.075 1.00 93.19 96 ASN A N 1
ATOM 677 C CA . ASN A 1 96 ? -4.406 -3.008 -4.132 1.00 93.19 96 ASN A CA 1
ATOM 678 C C . ASN A 1 96 ? -5.327 -3.857 -3.234 1.00 93.19 96 ASN A C 1
ATOM 680 O O . ASN A 1 96 ? -5.185 -5.081 -3.200 1.00 93.19 96 ASN A O 1
ATOM 684 N N . GLY A 1 97 ? -6.272 -3.239 -2.514 1.00 92.50 97 GLY A N 1
ATOM 685 C CA . GLY A 1 97 ? -7.220 -3.938 -1.642 1.00 92.50 97 GLY A CA 1
ATOM 686 C C . GLY A 1 97 ? -6.586 -4.540 -0.384 1.00 92.50 97 GLY A C 1
ATOM 687 O O . GLY A 1 97 ? -7.048 -5.567 0.114 1.00 92.50 97 GLY A O 1
ATOM 688 N N . HIS A 1 98 ? -5.506 -3.945 0.121 1.00 93.12 98 HIS A N 1
ATOM 689 C CA . HIS A 1 98 ? -4.885 -4.341 1.382 1.00 93.12 98 HIS A CA 1
ATOM 690 C C . HIS A 1 98 ? -5.645 -3.769 2.582 1.00 93.12 98 HIS A C 1
ATOM 692 O O . HIS A 1 98 ? -6.124 -2.636 2.560 1.00 93.12 98 HIS A O 1
ATOM 698 N N . THR A 1 99 ? -5.718 -4.540 3.667 1.00 93.94 99 THR A N 1
ATOM 699 C CA . THR A 1 99 ? -6.266 -4.053 4.937 1.00 93.94 99 THR A CA 1
ATOM 700 C C . THR A 1 99 ? -5.327 -3.010 5.532 1.00 93.94 99 THR A C 1
ATOM 702 O O . THR A 1 99 ? -4.170 -3.307 5.826 1.00 93.94 99 THR A O 1
ATOM 705 N N . LEU A 1 100 ? -5.835 -1.797 5.743 1.00 91.31 100 LEU A N 1
ATOM 706 C CA . LEU A 1 100 ? -5.074 -0.691 6.313 1.00 91.31 100 LEU A CA 1
ATOM 707 C C . LEU A 1 100 ? -5.401 -0.517 7.792 1.00 91.31 100 LEU A C 1
ATOM 709 O O . LEU A 1 100 ? -6.565 -0.406 8.173 1.00 91.31 100 LEU A O 1
ATOM 713 N N . LEU A 1 101 ? -4.361 -0.461 8.619 1.00 92.06 101 LEU A N 1
ATOM 714 C CA . LEU A 1 101 ? -4.460 -0.181 10.047 1.00 92.06 101 LEU A CA 1
ATOM 715 C C . LEU A 1 101 ? -3.609 1.051 10.346 1.00 92.06 101 LEU A C 1
ATOM 717 O O . LEU A 1 101 ? -2.391 1.025 10.182 1.00 92.06 101 LEU A O 1
ATOM 721 N N . VAL A 1 102 ? -4.260 2.134 10.766 1.00 91.06 102 VAL A N 1
ATOM 722 C CA . VAL A 1 102 ? -3.600 3.403 11.091 1.00 91.06 102 VAL A CA 1
ATOM 723 C C . VAL A 1 102 ? -3.652 3.601 12.597 1.00 91.06 102 VAL A C 1
ATOM 725 O O . VAL A 1 102 ? -4.729 3.696 13.184 1.00 91.06 102 VAL A O 1
ATOM 728 N N . ALA A 1 103 ? -2.480 3.682 13.217 1.00 90.38 103 ALA A N 1
ATOM 729 C CA . ALA A 1 103 ? -2.321 3.999 14.627 1.00 90.38 103 ALA A CA 1
ATOM 730 C C . ALA A 1 103 ? -1.303 5.132 14.769 1.00 90.38 103 ALA A C 1
ATOM 732 O O . ALA A 1 103 ? -0.260 5.126 14.120 1.00 90.38 103 ALA A O 1
ATOM 733 N N . SER A 1 104 ? -1.605 6.104 15.623 1.00 89.19 104 SER A N 1
ATOM 734 C CA . SER A 1 104 ? -0.706 7.211 15.935 1.00 89.19 104 SER A CA 1
ATOM 735 C C . SER A 1 104 ? -0.807 7.541 17.415 1.00 89.19 104 SER A C 1
ATOM 737 O O . SER A 1 104 ? -1.892 7.522 17.994 1.00 89.19 104 SER A O 1
ATOM 739 N N . ALA A 1 105 ? 0.342 7.822 18.030 1.00 90.38 105 ALA A N 1
ATOM 740 C CA . ALA A 1 105 ? 0.423 8.270 19.418 1.00 90.38 105 ALA A CA 1
ATOM 741 C C . ALA A 1 105 ? 0.298 9.798 19.553 1.00 90.38 105 ALA A C 1
ATOM 743 O O . ALA A 1 105 ? 0.075 10.301 20.650 1.00 90.38 105 ALA A O 1
ATOM 744 N N . LYS A 1 106 ? 0.476 10.537 18.450 1.00 86.62 106 LYS A N 1
ATOM 745 C CA . LYS A 1 106 ? 0.562 12.003 18.446 1.00 86.62 106 LYS A CA 1
ATOM 746 C C . LYS A 1 106 ? -0.733 12.666 17.984 1.00 86.62 106 LYS A C 1
ATOM 748 O O . LYS A 1 106 ? -1.152 13.669 18.550 1.00 86.62 106 LYS A O 1
ATOM 753 N N . GLU A 1 107 ? -1.344 12.111 16.947 1.00 86.12 107 GLU A N 1
ATOM 754 C CA . GLU A 1 107 ? -2.490 12.689 16.243 1.00 86.12 107 GLU A CA 1
ATOM 755 C C . GLU A 1 107 ? -3.612 11.658 16.169 1.00 86.12 107 GLU A C 1
ATOM 757 O O . GLU A 1 107 ? -3.359 10.451 16.223 1.00 86.12 107 GLU A O 1
ATOM 762 N N . LYS A 1 108 ? -4.867 12.108 16.057 1.00 87.12 108 LYS A N 1
ATOM 763 C CA . LYS A 1 108 ? -5.967 11.157 15.887 1.00 87.12 108 LYS A CA 1
ATOM 764 C C . LYS A 1 108 ? -5.869 10.541 14.489 1.00 87.12 108 LYS A C 1
ATOM 766 O O . LYS A 1 108 ? -5.638 11.267 13.527 1.00 87.12 108 LYS A O 1
ATOM 771 N N . PRO A 1 109 ? -6.107 9.228 14.336 1.00 85.12 109 PRO A N 1
ATOM 772 C CA . PRO A 1 109 ? -5.986 8.558 13.041 1.00 85.12 109 PRO A CA 1
ATOM 773 C C . PRO A 1 109 ? -6.931 9.135 11.979 1.00 85.12 109 PRO A C 1
ATOM 775 O O . PRO A 1 109 ? -6.590 9.137 10.803 1.00 85.12 109 PRO A O 1
ATOM 778 N N . ALA A 1 110 ? -8.085 9.672 12.388 1.00 84.56 110 ALA A N 1
ATOM 779 C CA . ALA A 1 110 ? -9.014 10.346 11.485 1.00 84.56 110 ALA A CA 1
ATOM 780 C C . ALA A 1 110 ? -8.422 11.624 10.868 1.00 84.56 110 ALA A C 1
ATOM 782 O O . ALA A 1 110 ? -8.668 11.890 9.698 1.00 84.56 110 ALA A O 1
ATOM 783 N N . ASP A 1 111 ? -7.616 12.369 11.626 1.00 85.50 111 ASP A N 1
ATOM 784 C CA . ASP A 1 111 ? -7.034 13.641 11.184 1.00 85.50 111 ASP A CA 1
ATOM 785 C C . ASP A 1 111 ? -5.875 13.407 10.194 1.00 85.50 111 ASP A C 1
ATOM 787 O O . ASP A 1 111 ? -5.595 14.247 9.347 1.00 85.50 111 ASP A O 1
ATOM 791 N N . ILE A 1 112 ? -5.234 12.232 10.246 1.00 83.12 112 ILE A N 1
ATOM 792 C CA . ILE A 1 112 ? -4.148 11.841 9.328 1.00 83.12 112 ILE A CA 1
ATOM 793 C C . ILE A 1 112 ? -4.684 11.510 7.922 1.00 83.12 112 ILE A C 1
ATOM 795 O O . ILE A 1 112 ? -3.972 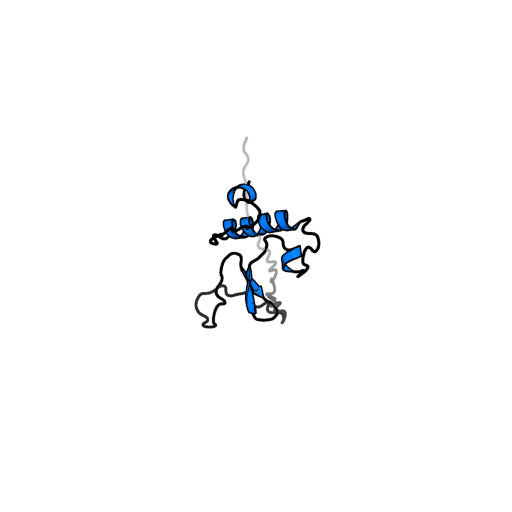11.660 6.925 1.00 83.12 112 ILE A O 1
ATOM 799 N N . LEU A 1 113 ? -5.935 11.044 7.846 1.00 76.81 113 LEU A N 1
ATOM 800 C CA . LEU A 1 113 ? -6.601 10.646 6.602 1.00 76.81 113 LEU A CA 1
ATOM 801 C C . LEU A 1 113 ? -7.319 11.803 5.887 1.00 76.81 113 LEU A C 1
ATOM 803 O O . LEU A 1 113 ? -7.777 11.603 4.763 1.00 76.81 113 LEU A O 1
ATOM 807 N N . GLN A 1 114 ? -7.428 12.974 6.526 1.00 63.97 114 GLN A N 1
ATOM 808 C CA . GLN A 1 114 ? -7.970 14.205 5.934 1.00 63.97 114 GLN A CA 1
ATOM 809 C C . GLN A 1 114 ? -6.963 14.860 4.974 1.00 63.97 114 GLN A C 1
ATOM 811 O O . GLN A 1 114 ? -7.428 15.439 3.971 1.00 63.97 114 GLN A O 1
#

Organism: Neotoma lepida (NCBI:txid56216)

Solvent-accessible surface area (backbone atoms only — not comparable to full-atom values): 8097 Å² total; per-residue (Å²): 139,90,86,84,89,79,90,78,90,80,92,75,90,74,84,78,76,78,74,85,70,84,73,78,81,74,61,91,75,71,74,81,71,81,73,86,65,86,90,71,98,61,89,72,74,84,84,53,72,60,48,44,69,36,92,87,76,64,48,78,39,76,56,43,69,43,76,71,56,70,74,41,95,73,77,67,89,78,54,80,54,47,69,59,52,50,51,35,30,51,50,36,32,58,76,46,70,47,90,82,84,78,82,59,95,86,53,61,55,72,70,75,75,107

Sequence (114 aa):
MAAAATCGAGVLSSGSVASAASQSGTTSFQRKSKASGADGGGPRLLSIAGTRPSVRNGQLLVSTGLPALDQLLEEDKYNIYSPLLFKYFLAEGVINGHTLLVASAKEKPADILQ

InterPro domains:
  IPR008728 Elongator complex protein 4 [PF05625] (47-113)
  IPR008728 Elongator complex protein 4 [PTHR12896] (22-114)
  IPR027417 P-loop containing nucleoside triphosphate hydrolase [G3DSA:3.40.50.300] (45-113)

Secondary structure (DSSP, 8-state):
---------------------------S--------SS---S------TTEEE-TTT--EEE--S-HHHHH-----TT-SSHHHHHHHHHHHHHHTTPPP----SSS-HHHH--

Mean predicted aligned error: 17.34 Å